Protein 2EW1 (pdb70)

Secondary structure (DSSP, 8-state):
--SEEEEEEEEESTTSSHHHHHHHHHHSSPPTTPPPP-SEEEEEEEEEETTEEEEEEEEEE--SGGGHHHHGGGSTT-SEEEEEEETT-HHHHHTHHHHHHHHHHHS-TT-EEEEEEE-GGGGGG-SS-HHHHHHHHHHHT--EEE--TTT-TTHHHHHHHHHHHHHHHH-

Radius of gyration: 14.96 Å; Cα contacts (8 Å, |Δi|>4): 331; chains: 1; bounding box: 35×38×42 Å

Structure (mmCIF, N/CA/C/O backbone):
data_2EW1
#
_entry.id   2EW1
#
_cell.length_a   43.002
_cell.length_b   57.955
_cell.length_c   82.921
_cell.angle_alpha   90.00
_cell.angle_beta   90.00
_cell.angle_gamma   90.00
#
_symmetry.space_group_name_H-M   'P 21 21 21'
#
loop_
_entity.id
_entity.type
_entity.pdbx_description
1 polymer 'Ras-related protein Rab-30'
2 non-polymer 'MAGNESIUM ION'
3 non-polymer 'PHOSPHOAMINOPHOSPHONIC ACID-GUANYLATE ESTER'
4 water water
#
loop_
_atom_site.group_PDB
_atom_site.id
_atom_site.type_symbol
_atom_site.label_atom_id
_atom_site.label_alt_id
_atom_site.label_comp_id
_atom_site.label_asym_id
_atom_site.label_entity_id
_atom_site.label_seq_id
_atom_site.pdbx_PDB_ins_code
_atom_site.Cartn_x
_atom_site.Cartn_y
_atom_site.Cartn_z
_atom_site.occupancy
_atom_site.B_iso_or_equiv
_atom_site.auth_seq_id
_atom_site.auth_comp_id
_atom_site.auth_asym_id
_atom_site.auth_atom_id
_atom_site.pdbx_PDB_model_num
ATOM 1 N N . ASP A 1 22 ? -15.537 -21.519 22.240 1.00 41.03 4 ASP A N 1
ATOM 2 C CA . ASP A 1 22 ? -16.637 -20.588 21.860 1.00 39.90 4 ASP A CA 1
ATOM 3 C C . ASP A 1 22 ? -16.137 -19.161 22.119 1.00 39.04 4 ASP A C 1
ATOM 4 O O . ASP A 1 22 ? -15.223 -18.916 22.924 1.00 40.86 4 ASP A O 1
ATOM 9 N N . TYR A 1 23 ? -16.750 -18.228 21.407 1.00 36.73 5 TYR A N 1
ATOM 10 C CA . TYR A 1 23 ? -16.484 -16.815 21.485 1.00 33.56 5 TYR A CA 1
ATOM 11 C C . TYR A 1 23 ? -17.691 -16.249 22.181 1.00 31.56 5 TYR A C 1
ATOM 12 O O . TYR A 1 23 ? -18.664 -16.972 22.355 1.00 31.19 5 TYR A O 1
ATOM 21 N N . ASP A 1 24 ? -17.604 -14.979 22.575 1.00 29.84 6 ASP A N 1
ATOM 22 C CA . ASP A 1 24 ? -18.694 -14.174 23.142 1.00 28.65 6 ASP A CA 1
ATOM 23 C C . ASP A 1 24 ? -19.419 -13.440 22.025 1.00 28.04 6 ASP A C 1
ATOM 24 O O . ASP A 1 24 ? -20.611 -13.199 22.144 1.00 26.65 6 ASP A O 1
ATOM 29 N N . PHE A 1 25 ? -18.717 -13.159 20.918 1.00 27.69 7 PHE A N 1
ATOM 30 C CA . PHE A 1 25 ? -19.268 -12.371 19.799 1.00 27.24 7 PHE A CA 1
ATOM 31 C C . PHE A 1 25 ? -18.759 -12.903 18.472 1.00 27.27 7 PHE A C 1
ATOM 32 O O . PHE A 1 25 ? -17.650 -13.407 18.428 1.00 28.44 7 PHE A O 1
ATOM 40 N N . LEU A 1 26 ? -19.561 -12.778 17.406 1.00 27.30 8 LEU A N 1
ATOM 41 C CA . LEU A 1 26 ? -19.154 -13.104 16.041 1.00 27.83 8 LEU A CA 1
ATOM 42 C C . LEU A 1 26 ? -19.615 -11.926 15.207 1.00 28.36 8 LEU A C 1
ATOM 43 O O . LEU A 1 26 ? -20.777 -11.489 15.318 1.00 29.35 8 LEU A O 1
ATOM 48 N N . PHE A 1 27 ? -18.687 -11.324 14.465 1.00 27.01 9 PHE A N 1
ATOM 49 C CA . PHE A 1 27 ? -19.033 -10.260 13.526 1.00 25.58 9 PHE A CA 1
ATOM 50 C C . PHE A 1 27 ? -18.481 -10.543 12.148 1.00 24.01 9 PHE A C 1
ATOM 51 O O . PHE A 1 27 ? -17.469 -11.195 11.975 1.00 23.04 9 PHE A O 1
ATOM 59 N N . LYS A 1 28 ? -19.171 -9.982 11.181 1.00 24.55 10 LYS A N 1
ATOM 60 C CA . LYS A 1 28 ? -18.931 -10.165 9.753 1.00 23.88 10 LYS A CA 1
ATOM 61 C C . LYS A 1 28 ? -18.509 -8.798 9.230 1.00 23.81 10 LYS A C 1
ATOM 62 O O . LYS A 1 28 ? -19.262 -7.800 9.323 1.00 21.75 10 LYS A O 1
ATOM 68 N N . ILE A 1 29 ? -17.231 -8.757 8.802 1.00 23.03 11 ILE A N 1
ATOM 69 C CA . ILE A 1 29 ? -16.612 -7.525 8.308 1.00 21.77 11 ILE A CA 1
ATOM 70 C C . ILE A 1 29 ? -16.320 -7.732 6.805 1.00 19.89 11 ILE A C 1
ATOM 71 O O . ILE A 1 29 ? -15.932 -8.814 6.412 1.00 19.15 11 ILE A O 1
ATOM 76 N N . VAL A 1 30 ? -16.620 -6.750 5.974 1.00 19.53 12 VAL A N 1
ATOM 77 C CA . VAL A 1 30 ? -16.353 -6.866 4.514 1.00 17.34 12 VAL A CA 1
ATOM 78 C C . VAL A 1 30 ? -15.527 -5.620 4.077 1.00 17.69 12 VAL A C 1
ATOM 79 O O . VAL A 1 30 ? -15.968 -4.504 4.262 1.00 17.59 12 VAL A O 1
ATOM 83 N N . LEU A 1 31 ? -14.347 -5.841 3.488 1.00 15.78 13 LEU A N 1
ATOM 84 C CA . LEU A 1 31 ? -13.487 -4.785 2.984 1.00 15.48 13 LEU A CA 1
ATOM 85 C C . LEU A 1 31 ? -13.868 -4.509 1.536 1.00 14.85 13 LEU A C 1
ATOM 86 O O . LEU A 1 31 ? -13.984 -5.467 0.749 1.00 14.35 13 LEU A O 1
ATOM 91 N N . ILE A 1 32 ? -14.022 -3.225 1.195 1.00 13.85 14 ILE A N 1
ATOM 92 C CA . ILE A 1 32 ? -14.415 -2.819 -0.180 1.00 17.10 14 ILE A CA 1
ATOM 93 C C . ILE A 1 32 ? -13.671 -1.536 -0.474 1.00 15.75 14 ILE A C 1
ATOM 94 O O . ILE A 1 32 ? -13.199 -0.921 0.429 1.00 14.15 14 ILE A O 1
ATOM 99 N N . GLY A 1 33 ? -13.645 -1.138 -1.744 1.00 16.18 15 GLY A N 1
ATOM 100 C CA . GLY A 1 33 ? -12.807 -0.042 -2.208 1.00 17.71 15 GLY A CA 1
ATOM 101 C C . GLY A 1 33 ? -12.250 -0.421 -3.582 1.00 17.69 15 GLY A C 1
ATOM 102 O O . GLY A 1 33 ? -12.302 -1.588 -3.946 1.00 19.05 15 GLY A O 1
ATOM 103 N N . ASN A 1 34 ? -11.653 0.548 -4.280 1.00 17.55 16 ASN A N 1
ATOM 104 C CA . ASN A 1 34 ? -11.104 0.347 -5.628 1.00 16.78 16 ASN A CA 1
ATOM 105 C C . ASN A 1 34 ? -10.048 -0.718 -5.684 1.00 16.22 16 ASN A C 1
ATOM 106 O O . ASN A 1 34 ? -9.386 -0.945 -4.697 1.00 14.73 16 ASN A O 1
ATOM 111 N N . ALA A 1 35 ? -9.840 -1.280 -6.861 1.00 15.00 17 ALA A N 1
ATOM 112 C CA . ALA A 1 35 ? -8.769 -2.222 -7.113 1.00 17.25 17 ALA A CA 1
ATOM 113 C C . ALA A 1 35 ? -7.444 -1.540 -6.784 1.00 18.15 17 ALA A C 1
ATOM 114 O O . ALA A 1 35 ? -7.271 -0.362 -7.080 1.00 18.84 17 ALA A O 1
ATOM 116 N N . GLY A 1 36 ? -6.509 -2.268 -6.175 1.00 19.02 18 GLY A N 1
ATOM 117 C CA . GLY A 1 36 ? -5.141 -1.772 -5.938 1.00 17.48 18 GLY A CA 1
ATOM 118 C C . GLY A 1 36 ? -4.936 -0.950 -4.685 1.00 16.51 18 GLY A C 1
ATOM 119 O O . GLY A 1 36 ? -3.842 -0.466 -4.444 1.00 17.08 18 GLY A O 1
ATOM 120 N N . VAL A 1 37 ? -5.967 -0.748 -3.874 1.00 18.12 19 VAL A N 1
ATOM 121 C CA . VAL A 1 37 ? -5.829 0.140 -2.713 1.00 16.77 19 VAL A CA 1
ATOM 122 C C . VAL A 1 37 ? -5.159 -0.474 -1.508 1.00 16.45 19 VAL A C 1
ATOM 123 O O . VAL A 1 37 ? -4.788 0.254 -0.589 1.00 16.84 19 VAL A O 1
ATOM 127 N N . GLY A 1 38 ? -5.023 -1.806 -1.539 1.00 15.28 20 GLY A N 1
ATOM 128 C CA . GLY A 1 38 ? -4.423 -2.642 -0.475 1.00 13.39 20 GLY A CA 1
ATOM 129 C C . GLY A 1 38 ? -5.343 -3.334 0.507 1.00 15.28 20 GLY A C 1
ATOM 130 O O . GLY A 1 38 ? -4.925 -3.607 1.609 1.00 14.35 20 GLY A O 1
ATOM 131 N N . LYS A 1 39 ? -6.613 -3.565 0.139 1.00 15.68 21 LYS A N 1
ATOM 132 C CA . LYS A 1 39 ? -7.544 -4.323 0.958 1.00 15.54 21 LYS A CA 1
ATOM 133 C C . LYS A 1 39 ? -7.032 -5.708 1.371 1.00 15.27 21 LYS A C 1
ATOM 134 O O . LYS A 1 39 ? -7.077 -6.091 2.578 1.00 12.22 21 LYS A O 1
ATOM 140 N N . THR A 1 40 ? -6.534 -6.461 0.398 1.00 14.38 22 THR A N 1
ATOM 141 C CA . THR A 1 40 ? -5.890 -7.776 0.671 1.00 16.12 22 THR A CA 1
ATOM 142 C C . THR A 1 40 ? -4.680 -7.742 1.602 1.00 17.27 22 THR A C 1
ATOM 143 O O . THR A 1 40 ? -4.631 -8.497 2.631 1.00 18.72 22 THR A O 1
ATOM 147 N N . CYS A 1 41 ? -3.710 -6.873 1.297 1.00 15.95 23 CYS A N 1
ATOM 148 C CA . CYS A 1 41 ? -2.532 -6.766 2.180 1.00 17.03 23 CYS A CA 1
ATOM 149 C C . CYS A 1 41 ? -2.936 -6.376 3.593 1.00 16.86 23 CYS A C 1
ATOM 150 O O . CYS A 1 41 ? -2.385 -6.904 4.542 1.00 19.01 23 CYS A O 1
ATOM 153 N N . LEU A 1 42 ? -3.940 -5.530 3.731 1.00 15.96 24 LEU A N 1
ATOM 154 C CA . LEU A 1 42 ? -4.514 -5.165 5.057 1.00 16.79 24 LEU A CA 1
ATOM 155 C C . LEU A 1 42 ? -5.123 -6.307 5.845 1.00 15.81 24 LEU A C 1
ATOM 156 O O . LEU A 1 42 ? -4.797 -6.465 7.039 1.00 17.01 24 LEU A O 1
ATOM 161 N N . VAL A 1 43 ? -6.038 -7.057 5.221 1.00 17.04 25 VAL A N 1
ATOM 162 C CA . VAL A 1 43 ? -6.666 -8.243 5.835 1.00 18.66 25 VAL A CA 1
ATOM 163 C C . VAL A 1 43 ? -5.631 -9.275 6.215 1.00 19.67 25 VAL A C 1
ATOM 164 O O . VAL A 1 43 ? -5.603 -9.765 7.369 1.00 19.28 25 VAL A O 1
ATOM 168 N N . ARG A 1 44 ? -4.764 -9.584 5.253 1.00 18.12 26 ARG A N 1
ATOM 169 C CA . ARG A 1 44 ? -3.706 -10.575 5.445 1.00 20.20 26 ARG A CA 1
ATOM 170 C C . ARG A 1 44 ? -2.693 -10.160 6.489 1.00 19.22 26 ARG A C 1
ATOM 171 O O . ARG A 1 44 ? -2.267 -10.996 7.266 1.00 19.84 26 ARG A O 1
ATOM 179 N N . ARG A 1 45 ? -2.232 -8.908 6.472 1.00 20.99 27 ARG A N 1
ATOM 180 C CA . ARG A 1 45 ? -1.360 -8.437 7.568 1.00 20.56 27 ARG A CA 1
ATOM 181 C C . ARG A 1 45 ? -2.004 -8.580 8.960 1.00 20.24 27 ARG A C 1
ATOM 182 O O . ARG A 1 45 ? -1.310 -8.932 9.918 1.00 19.66 27 ARG A O 1
ATOM 190 N N . PHE A 1 46 ? -3.310 -8.314 9.086 1.00 19.32 28 PHE A N 1
ATOM 191 C CA . PHE A 1 46 ? -4.032 -8.460 10.397 1.00 21.48 28 PHE A CA 1
ATOM 192 C C . PHE A 1 46 ? -4.123 -9.974 10.766 1.00 23.31 28 PHE A C 1
ATOM 193 O O . PHE A 1 46 ? -3.733 -10.423 11.862 1.00 23.36 28 PHE A O 1
ATOM 201 N N . THR A 1 47 ? -4.607 -10.744 9.802 1.00 23.38 29 THR A N 1
ATOM 202 C CA . THR A 1 47 ? -5.117 -12.081 10.021 1.00 25.42 29 THR A CA 1
ATOM 203 C C . THR A 1 47 ? -3.931 -13.089 10.070 1.00 26.48 29 THR A C 1
ATOM 204 O O . THR A 1 47 ? -4.007 -14.116 10.755 1.00 27.30 29 THR A O 1
ATOM 208 N N . GLN A 1 48 ? -2.829 -12.760 9.382 1.00 26.26 30 GLN A N 1
ATOM 209 C CA . GLN A 1 48 ? -1.678 -13.642 9.257 1.00 27.55 30 GLN A CA 1
ATOM 210 C C . GLN A 1 48 ? -0.426 -13.081 9.899 1.00 28.39 30 GLN A C 1
ATOM 211 O O . GLN A 1 48 ? 0.524 -13.799 10.137 1.00 29.49 30 GLN A O 1
ATOM 217 N N . GLY A 1 49 ? -0.426 -11.789 10.144 1.00 27.95 31 GLY A N 1
ATOM 218 C CA . GLY A 1 49 ? 0.669 -11.116 10.808 1.00 28.85 31 GLY A CA 1
ATOM 219 C C . GLY A 1 49 ? 1.816 -10.695 9.923 1.00 28.31 31 GLY A C 1
ATOM 220 O O . GLY A 1 49 ? 2.821 -10.214 10.430 1.00 28.00 31 GLY A O 1
ATOM 221 N N . LEU A 1 50 ? 1.684 -10.909 8.617 1.00 27.30 32 LEU A N 1
ATOM 222 C CA . LEU A 1 50 ? 2.729 -10.552 7.658 1.00 27.05 32 LEU A CA 1
ATOM 223 C C . LEU A 1 50 ? 2.105 -9.900 6.465 1.00 25.74 32 LEU A C 1
ATOM 224 O O . LEU A 1 50 ? 1.052 -10.358 5.987 1.00 26.49 32 LEU A O 1
ATOM 229 N N . PHE A 1 51 ? 2.762 -8.858 5.975 1.00 23.41 33 PHE A N 1
ATOM 230 C CA . PHE A 1 51 ? 2.453 -8.268 4.701 1.00 22.35 33 PHE A CA 1
ATOM 231 C C . P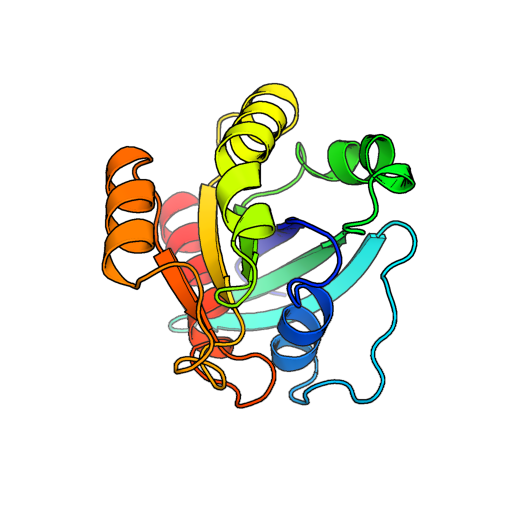HE A 1 51 ? 2.738 -9.262 3.564 1.00 23.29 33 PHE A C 1
ATOM 232 O O . PHE A 1 51 ? 3.881 -9.751 3.436 1.00 22.47 33 PHE A O 1
ATOM 240 N N . PRO A 1 52 ? 1.707 -9.565 2.724 1.00 23.18 34 PRO A N 1
ATOM 241 C CA . PRO A 1 52 ? 1.962 -10.619 1.735 1.00 23.71 34 PRO A CA 1
ATOM 242 C C . PRO A 1 52 ? 2.785 -10.048 0.572 1.00 25.20 34 PRO A C 1
ATOM 243 O O . PRO A 1 52 ? 2.377 -9.047 -0.017 1.00 26.27 34 PRO A O 1
ATOM 247 N N . PRO A 1 53 ? 3.935 -10.677 0.243 1.00 23.94 35 PRO A N 1
ATOM 248 C CA . PRO A 1 53 ? 4.794 -10.249 -0.838 1.00 23.71 35 PRO A CA 1
ATOM 249 C C . PRO A 1 53 ? 4.172 -10.723 -2.181 1.00 22.89 35 PRO A C 1
ATOM 250 O O . PRO A 1 53 ? 3.491 -11.766 -2.221 1.00 23.52 35 PRO A O 1
ATOM 254 N N . GLY A 1 54 ? 4.368 -9.933 -3.225 1.00 22.25 36 GLY A N 1
ATOM 255 C CA . GLY A 1 54 ?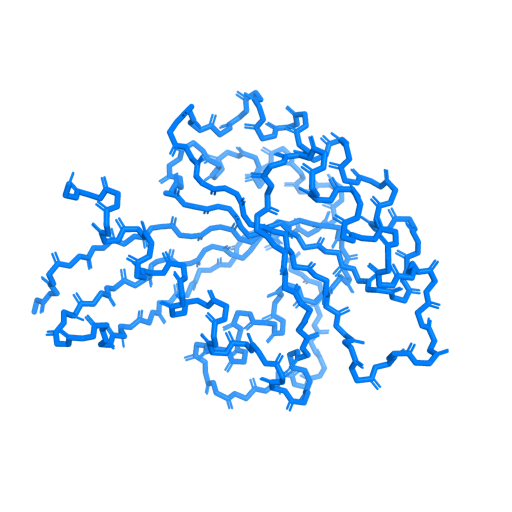 3.842 -10.194 -4.575 1.00 22.90 36 GLY A CA 1
ATOM 256 C C . GLY A 1 54 ? 2.332 -10.388 -4.699 1.00 23.09 36 GLY A C 1
ATOM 257 O O . GLY A 1 54 ? 1.827 -11.142 -5.549 1.00 23.92 36 GLY A O 1
ATOM 258 N N . GLN A 1 55 ? 1.593 -9.722 -3.833 1.00 23.30 37 GLN A N 1
ATOM 259 C CA . GLN A 1 55 ? 0.150 -9.834 -3.813 1.00 22.52 37 GLN A CA 1
ATOM 260 C C . GLN A 1 55 ? -0.415 -9.464 -5.187 1.00 23.18 37 GLN A C 1
ATOM 261 O O . GLN A 1 55 ? -0.044 -8.434 -5.754 1.00 26.98 37 GLN A O 1
ATOM 267 N N . GLY A 1 56 ? -1.257 -10.327 -5.735 1.00 24.10 38 GLY A N 1
ATOM 268 C CA . GLY A 1 56 ? -2.015 -10.054 -6.969 1.00 25.20 38 GLY A CA 1
ATOM 269 C C . GLY A 1 56 ? -3.476 -9.698 -6.693 1.00 25.70 38 GLY A C 1
ATOM 270 O O . GLY A 1 56 ? -3.991 -9.927 -5.561 1.00 24.41 38 GLY A O 1
ATOM 271 N N . ALA A 1 57 ? -4.136 -9.154 -7.726 1.00 25.09 39 ALA A N 1
ATOM 272 C CA . ALA A 1 57 ? -5.551 -8.744 -7.659 1.00 26.66 39 ALA A CA 1
ATOM 273 C C . ALA A 1 57 ? -6.458 -9.860 -7.169 1.00 26.62 39 ALA A C 1
ATOM 274 O O . ALA A 1 57 ? -6.270 -11.009 -7.57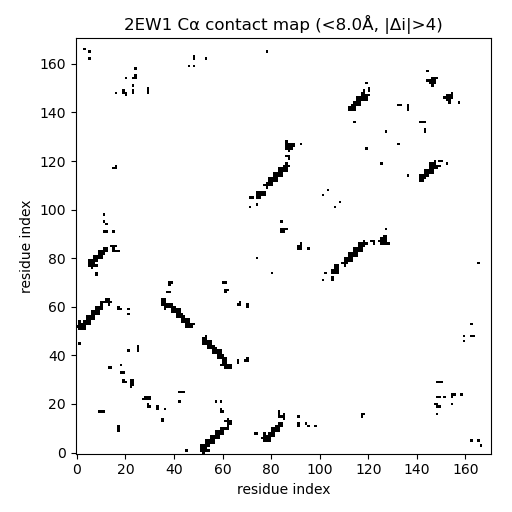2 1.00 26.16 39 ALA A O 1
ATOM 276 N N . THR A 1 58 ? -7.425 -9.527 -6.308 1.00 26.50 40 THR A N 1
ATOM 277 C CA . THR A 1 58 ? -8.426 -10.489 -5.834 1.00 27.10 40 THR A CA 1
ATOM 278 C C . THR A 1 58 ? -9.406 -10.867 -6.953 1.00 28.43 40 THR A C 1
ATOM 279 O O . THR A 1 58 ? -9.867 -10.031 -7.703 1.00 28.69 40 THR A O 1
ATOM 283 N N . ILE A 1 59 ? -9.638 -12.163 -7.094 1.00 29.86 41 ILE A N 1
ATOM 284 C CA . ILE A 1 59 ? -10.632 -12.687 -8.037 1.00 31.11 41 ILE A CA 1
ATOM 285 C C . ILE A 1 59 ? -11.876 -13.089 -7.263 1.00 30.65 41 ILE A C 1
ATOM 286 O O . ILE A 1 59 ? -11.814 -13.980 -6.438 1.00 31.46 41 ILE A O 1
ATOM 291 N N . GLY A 1 60 ? -12.992 -12.390 -7.472 1.00 30.81 42 GLY A N 1
ATOM 292 C CA . GLY A 1 60 ? -14.197 -12.621 -6.669 1.00 30.45 42 GLY A CA 1
ATOM 293 C C . GLY A 1 60 ? -14.125 -12.135 -5.222 1.00 29.95 42 GLY A C 1
ATOM 294 O O . GLY A 1 60 ? -14.019 -10.944 -4.943 1.00 32.20 42 GLY A O 1
ATOM 295 N N . VAL A 1 61 ? -14.242 -13.043 -4.278 1.00 29.37 43 VAL A N 1
ATOM 296 C CA . VAL A 1 61 ? -14.139 -12.682 -2.863 1.00 27.89 43 VAL A CA 1
ATOM 297 C C . VAL A 1 61 ? -13.361 -13.738 -2.110 1.00 28.41 43 VAL A C 1
ATOM 298 O O . VAL A 1 61 ? -13.497 -14.951 -2.365 1.00 29.64 43 VAL A O 1
ATOM 302 N N . ASP A 1 62 ? -12.516 -13.267 -1.210 1.00 26.30 44 ASP A N 1
ATOM 303 C CA . ASP A 1 62 ? -11.758 -14.123 -0.383 1.00 26.07 44 ASP A CA 1
ATOM 304 C C . ASP A 1 62 ? -12.288 -14.033 1.093 1.00 22.45 44 ASP A C 1
ATOM 305 O O . ASP A 1 62 ? -12.970 -13.088 1.479 1.00 19.91 44 ASP A O 1
ATOM 310 N N . PHE A 1 63 ? -12.080 -15.086 1.852 1.00 20.73 45 PHE A N 1
ATOM 311 C CA . PHE A 1 63 ? -12.588 -15.137 3.231 1.00 20.36 45 PHE A CA 1
ATOM 312 C C . PHE A 1 63 ? -11.499 -15.566 4.204 1.00 21.91 45 PHE A C 1
ATOM 313 O O . PHE A 1 63 ? -10.799 -16.539 3.971 1.00 19.23 45 PHE A O 1
ATOM 321 N N . MET A 1 64 ? -11.449 -14.866 5.326 1.00 23.11 46 MET A N 1
ATOM 322 C CA . MET A 1 64 ? -10.481 -15.066 6.377 1.00 25.58 46 MET A CA 1
ATOM 323 C C . MET A 1 64 ? -11.160 -14.929 7.751 1.00 26.15 46 MET A C 1
ATOM 324 O O . MET A 1 64 ? -12.203 -14.280 7.905 1.00 25.99 46 MET A O 1
ATOM 329 N N . ILE A 1 65 ? -10.512 -15.513 8.745 1.00 28.01 47 ILE A N 1
ATOM 330 C CA . ILE A 1 65 ? -11.003 -15.553 10.098 1.00 29.64 47 ILE A CA 1
ATOM 331 C C . ILE A 1 65 ? -9.929 -15.108 11.063 1.00 29.71 47 ILE A C 1
ATOM 332 O O . ILE A 1 65 ? -8.729 -15.166 10.761 1.00 29.80 47 ILE A O 1
ATOM 337 N N . LYS A 1 66 ? -10.359 -14.560 12.186 1.00 29.79 48 LYS A N 1
ATOM 338 C CA . LYS A 1 66 ? -9.448 -14.383 13.298 1.00 29.63 48 LYS A CA 1
ATOM 339 C C . LYS A 1 66 ? -10.229 -14.058 14.564 1.00 29.62 48 LYS A C 1
ATOM 340 O O . LYS A 1 66 ? -11.103 -13.240 14.545 1.00 29.75 48 LYS A O 1
ATOM 346 N N . THR A 1 67 ? -9.839 -14.674 15.664 1.00 32.12 49 THR A N 1
ATOM 347 C CA . THR A 1 67 ? -10.405 -14.420 16.997 1.00 33.31 49 THR A CA 1
ATOM 348 C C . THR A 1 67 ? -9.462 -13.584 17.864 1.00 34.98 49 THR A C 1
ATOM 349 O O . THR A 1 67 ? -8.282 -13.860 18.029 1.00 35.62 49 THR A O 1
ATOM 353 N N . VAL A 1 68 ? -10.053 -12.561 18.424 1.00 36.87 50 VAL A N 1
ATOM 354 C CA . VAL A 1 68 ? -9.391 -11.455 19.034 1.00 38.20 50 VAL A CA 1
ATOM 355 C C . VAL A 1 68 ? -10.017 -11.291 20.460 1.00 38.96 50 VAL A C 1
ATOM 356 O O . VAL A 1 68 ? -11.235 -11.497 20.626 1.00 38.04 50 VAL A O 1
ATOM 360 N N . GLU A 1 69 ? -9.193 -10.964 21.475 1.00 39.53 51 GLU A N 1
ATOM 361 C CA . GLU A 1 69 ? -9.684 -10.529 22.824 1.00 40.12 51 GLU A CA 1
ATOM 362 C C . GLU A 1 69 ? -9.927 -9.001 23.011 1.00 40.31 51 GLU A C 1
ATOM 363 O O . GLU A 1 69 ? -8.986 -8.218 22.988 1.00 41.04 51 GLU A O 1
ATOM 369 N N . ILE A 1 70 ? -11.169 -8.561 23.210 1.00 38.98 52 ILE A N 1
ATOM 370 C CA . ILE A 1 70 ? -11.443 -7.152 23.426 1.00 38.99 52 ILE A CA 1
ATOM 371 C C . ILE A 1 70 ? -11.914 -7.035 24.885 1.00 39.54 52 ILE A C 1
ATOM 372 O O . ILE A 1 70 ? -13.093 -7.253 25.199 1.00 38.89 52 ILE A O 1
ATOM 377 N N . ASN A 1 71 ? -10.965 -6.705 25.763 1.00 39.68 53 ASN A N 1
ATOM 378 C CA . ASN A 1 71 ? -11.235 -6.486 27.186 1.00 39.51 53 ASN A CA 1
ATOM 379 C C . ASN A 1 71 ? -11.832 -7.722 27.825 1.00 38.23 53 ASN A C 1
ATOM 380 O O . ASN A 1 71 ? -12.847 -7.678 28.520 1.00 36.96 53 ASN A O 1
ATOM 385 N N . GLY A 1 72 ? -11.190 -8.836 27.529 1.00 37.53 54 GLY A N 1
ATOM 386 C CA . GLY A 1 72 ? -11.651 -10.122 28.001 1.00 38.89 54 GLY A CA 1
ATOM 387 C C . GLY A 1 72 ? -12.736 -10.812 27.212 1.00 39.10 54 GLY A C 1
ATOM 388 O O . GLY A 1 72 ? -13.010 -11.974 27.478 1.00 40.35 54 GLY A O 1
ATOM 389 N N . GLU A 1 73 ? -13.377 -10.116 26.271 1.00 39.92 55 GLU A N 1
ATOM 390 C CA . GLU A 1 73 ? -14.383 -10.747 25.379 1.00 40.15 55 GLU A CA 1
ATOM 391 C C . GLU A 1 73 ? -13.691 -11.377 24.192 1.00 39.87 55 GLU A C 1
ATOM 392 O O . GLU A 1 73 ? -12.854 -10.740 23.573 1.00 38.86 55 GLU A O 1
ATOM 398 N N . LYS A 1 74 ? -14.035 -12.630 23.893 1.00 39.80 56 LYS A N 1
ATOM 399 C CA . LYS A 1 74 ? -13.535 -13.338 22.698 1.00 39.69 56 LYS A CA 1
ATOM 400 C C . LYS A 1 74 ? -14.461 -13.041 21.509 1.00 39.00 56 LYS A C 1
ATOM 401 O O . LYS A 1 74 ? -15.643 -13.415 21.512 1.00 38.66 56 LYS A O 1
ATOM 407 N N . VAL A 1 75 ? -13.925 -12.320 20.526 1.00 36.23 57 VAL A N 1
ATOM 408 C CA . VAL A 1 75 ? -14.681 -11.877 19.360 1.00 34.44 57 VAL A CA 1
ATOM 409 C C . VAL A 1 75 ? -14.095 -12.617 18.147 1.00 32.71 57 VAL A C 1
ATOM 410 O O . VAL A 1 75 ? -12.902 -12.607 17.924 1.00 32.30 57 VAL A O 1
ATOM 414 N N . LYS A 1 76 ? -14.936 -13.343 17.442 1.00 30.38 58 LYS A N 1
ATOM 415 C CA . LYS A 1 76 ? -14.540 -13.972 16.230 1.00 28.68 58 LYS A CA 1
ATOM 416 C C . LYS A 1 76 ? -14.948 -13.038 15.131 1.00 27.73 58 LYS A C 1
ATOM 417 O O . LYS A 1 76 ? -16.120 -12.662 15.032 1.00 25.57 58 LYS A O 1
ATOM 423 N N . LEU A 1 77 ? -13.959 -12.682 14.303 1.00 26.75 59 LEU A N 1
ATOM 424 C CA . LEU A 1 77 ? -14.200 -11.975 13.059 1.00 24.61 59 LEU A CA 1
ATOM 425 C C . LEU A 1 77 ? -14.218 -12.897 11.846 1.00 23.80 59 LEU A C 1
ATOM 426 O O . LEU A 1 77 ? -13.247 -13.663 11.566 1.00 21.89 59 LEU A O 1
ATOM 431 N N . GLN A 1 78 ? -15.326 -12.776 11.118 1.00 22.26 60 GLN A N 1
ATOM 432 C CA . GLN A 1 78 ? -15.470 -13.345 9.788 1.00 22.97 60 GLN A CA 1
ATOM 433 C C . GLN A 1 78 ? -15.260 -12.249 8.738 1.00 21.94 60 GLN A C 1
ATOM 434 O O . GLN A 1 78 ? -16.044 -11.329 8.698 1.00 22.37 60 GLN A O 1
ATOM 440 N N . ILE A 1 79 ? -14.188 -12.319 7.935 1.00 20.67 61 ILE A N 1
ATOM 441 C CA . ILE A 1 79 ? -13.816 -11.191 7.074 1.00 18.50 61 ILE A CA 1
ATOM 442 C C . ILE A 1 79 ? -13.846 -11.554 5.606 1.00 19.36 61 ILE A C 1
ATOM 443 O O . ILE A 1 79 ? -13.217 -12.518 5.166 1.00 18.89 61 ILE A O 1
ATOM 448 N N . TRP A 1 80 ? -14.585 -10.758 4.839 1.00 19.58 62 TRP A N 1
ATOM 449 C CA . TRP A 1 80 ? -14.642 -10.970 3.414 1.00 19.83 62 TRP A CA 1
ATOM 450 C C . TRP A 1 80 ? -13.808 -9.901 2.738 1.00 20.86 62 TRP A C 1
ATOM 451 O O . TRP A 1 80 ? -13.908 -8.697 3.045 1.00 19.73 62 TRP A O 1
ATOM 462 N N . ASP A 1 81 ? -12.955 -10.364 1.824 1.00 20.50 63 ASP A N 1
ATOM 463 C CA . ASP A 1 81 ? -12.040 -9.479 1.152 1.00 20.59 63 ASP A CA 1
ATOM 464 C C . ASP A 1 81 ? -12.445 -9.499 -0.297 1.00 20.04 63 ASP A C 1
ATOM 465 O O . ASP A 1 81 ? -12.243 -10.501 -0.989 1.00 18.50 63 ASP A O 1
ATOM 470 N N . THR A 1 82 ? -13.093 -8.421 -0.729 1.00 21.80 64 THR A N 1
ATOM 471 C CA . THR A 1 82 ? -13.677 -8.351 -2.076 1.00 23.05 64 THR A CA 1
ATOM 472 C C . THR A 1 82 ? -12.773 -7.839 -3.182 1.00 24.21 64 THR A C 1
ATOM 473 O O . THR A 1 82 ? -11.919 -7.018 -2.938 1.00 25.39 64 THR A O 1
ATOM 477 N N . ALA A 1 83 ? -13.010 -8.290 -4.407 1.00 26.46 65 ALA A N 1
ATOM 478 C CA . ALA A 1 83 ? -12.318 -7.759 -5.579 1.00 29.00 65 ALA A CA 1
ATOM 479 C C . ALA A 1 83 ? -12.650 -6.279 -5.750 1.00 30.09 65 ALA A C 1
ATOM 480 O O . ALA A 1 83 ? -13.833 -5.885 -5.611 1.00 32.08 65 ALA A O 1
ATOM 482 N N . GLY A 1 84 ? -11.609 -5.472 -5.989 1.00 32.17 66 GLY A N 1
ATOM 483 C CA . GLY A 1 84 ? -11.775 -4.139 -6.545 1.00 34.74 66 GLY A CA 1
ATOM 484 C C . GLY A 1 84 ? -12.236 -4.097 -8.014 1.00 37.24 66 GLY A C 1
ATOM 485 O O . GLY A 1 84 ? -13.115 -3.281 -8.382 1.00 37.37 66 GLY A O 1
ATOM 486 N N . GLN A 1 85 ? -11.665 -4.956 -8.861 1.00 38.52 67 GLN A N 1
ATOM 487 C CA . GLN A 1 85 ? -11.913 -4.860 -10.311 1.00 41.19 67 GLN A CA 1
ATOM 488 C C . GLN A 1 85 ? -13.422 -4.718 -10.660 1.00 41.18 67 GLN A C 1
ATOM 489 O O . GLN A 1 85 ? -14.227 -5.548 -10.235 1.00 40.74 67 GLN A O 1
ATOM 495 N N . GLU A 1 86 ? -13.788 -3.668 -11.417 1.00 42.25 68 GLU A N 1
ATOM 496 C CA . GLU A 1 86 ? -15.194 -3.371 -11.812 1.00 42.65 68 GLU A CA 1
ATOM 497 C C . GLU A 1 86 ? -15.966 -4.609 -12.242 1.00 43.03 68 GLU A C 1
ATOM 498 O O . GLU A 1 86 ? -17.154 -4.725 -11.944 1.00 42.67 68 GLU A O 1
ATOM 504 N N . ARG A 1 87 ? -15.288 -5.528 -12.932 1.00 43.37 69 ARG A N 1
ATOM 505 C CA . ARG A 1 87 ? -15.960 -6.710 -13.496 1.00 43.79 69 ARG A CA 1
ATOM 506 C C . ARG A 1 87 ? -16.504 -7.677 -12.443 1.00 42.81 69 ARG A C 1
ATOM 507 O O . ARG A 1 87 ? -17.377 -8.490 -12.762 1.00 42.28 69 ARG A O 1
ATOM 515 N N . PHE A 1 88 ? -16.013 -7.582 -11.200 1.00 41.34 70 PHE A N 1
ATOM 516 C CA . PHE A 1 88 ? -16.559 -8.422 -10.105 1.00 40.31 70 PHE A CA 1
ATOM 517 C C . PHE A 1 88 ? -17.592 -7.730 -9.251 1.00 39.95 70 PHE A C 1
ATOM 518 O O . PHE A 1 88 ? -18.062 -8.287 -8.218 1.00 39.16 70 PHE A O 1
ATOM 526 N N . ARG A 1 89 ? -17.958 -6.522 -9.684 1.00 39.16 71 ARG A N 1
ATOM 527 C CA . ARG A 1 89 ? -18.620 -5.598 -8.788 1.00 39.05 71 ARG A CA 1
ATOM 528 C C . ARG A 1 89 ? -20.004 -6.022 -8.394 1.00 38.30 71 ARG A C 1
ATOM 529 O O . ARG A 1 89 ? -20.384 -5.841 -7.255 1.00 38.36 71 ARG A O 1
ATOM 537 N N . SER A 1 90 ? -20.756 -6.579 -9.334 1.00 38.15 72 SER A N 1
ATOM 538 C CA . SER A 1 90 ? -22.089 -7.119 -9.031 1.00 38.17 72 SER A CA 1
ATOM 539 C C . SER A 1 90 ? -22.047 -8.263 -8.013 1.00 36.84 72 SER A C 1
ATOM 540 O O . SER A 1 90 ? -22.984 -8.447 -7.215 1.00 37.15 72 SER A O 1
ATOM 543 N N . ILE A 1 91 ? -20.956 -9.035 -8.043 1.00 35.37 73 ILE A N 1
ATOM 544 C CA . ILE A 1 91 ? -20.818 -10.158 -7.140 1.00 32.80 73 ILE A CA 1
ATOM 545 C C . ILE A 1 91 ? -20.357 -9.699 -5.769 1.00 31.69 73 ILE A C 1
ATOM 546 O O . ILE A 1 91 ? -20.797 -10.236 -4.771 1.00 31.53 73 ILE A O 1
ATOM 551 N N . THR A 1 92 ? -19.458 -8.712 -5.701 1.00 30.42 74 THR A N 1
ATOM 552 C CA . THR A 1 92 ? -18.987 -8.280 -4.377 1.00 29.24 74 THR A CA 1
ATOM 553 C C . THR A 1 92 ? -20.156 -7.636 -3.611 1.00 29.25 74 THR A C 1
ATOM 554 O O . THR A 1 92 ? -20.276 -7.770 -2.371 1.00 28.90 74 THR A O 1
ATOM 558 N N . GLN A 1 93 ? -21.058 -6.997 -4.352 1.00 28.47 75 GLN A N 1
ATOM 559 C CA . GLN A 1 93 ? -22.203 -6.304 -3.763 1.00 29.54 75 GLN A CA 1
ATOM 560 C C . GLN A 1 93 ? -23.207 -7.185 -3.051 1.00 28.66 75 GLN A C 1
ATOM 561 O O . GLN A 1 93 ? -24.001 -6.689 -2.241 1.00 30.06 75 GLN A O 1
ATOM 567 N N . SER A 1 94 ? -23.153 -8.477 -3.354 1.00 28.88 76 SER A N 1
ATOM 568 C CA . SER A 1 94 ? -24.101 -9.471 -2.858 1.00 28.57 76 SER A CA 1
ATOM 569 C C . SER A 1 94 ? -23.698 -9.879 -1.454 1.00 29.03 76 SER A C 1
ATOM 570 O O . SER A 1 94 ? -24.474 -10.534 -0.725 1.00 27.13 76 SER A O 1
ATOM 573 N N . TYR A 1 95 ? -22.477 -9.441 -1.081 1.00 28.72 77 TYR A N 1
ATOM 574 C CA . TYR A 1 95 ? -21.894 -9.711 0.247 1.00 28.67 77 TYR A CA 1
ATOM 575 C C . TYR A 1 95 ? -22.189 -8.635 1.287 1.00 29.46 77 TYR A C 1
ATOM 576 O O . TYR A 1 95 ? -21.952 -8.857 2.450 1.00 31.07 77 TYR A O 1
ATOM 585 N N . TYR A 1 96 ? -22.724 -7.484 0.875 1.00 29.98 78 TYR A N 1
ATOM 586 C CA . TYR A 1 96 ? -22.908 -6.323 1.744 1.00 30.33 78 TYR A CA 1
ATOM 587 C C . TYR A 1 96 ? -23.968 -6.454 2.799 1.00 31.69 78 TYR A C 1
ATOM 588 O O . TYR A 1 96 ? -23.821 -5.922 3.914 1.00 30.80 78 TYR A O 1
ATOM 597 N N . ARG A 1 97 ? -25.075 -7.120 2.421 1.00 33.30 79 ARG A N 1
ATOM 598 C CA . ARG A 1 97 ? -26.303 -7.157 3.242 1.00 34.91 79 ARG A CA 1
ATOM 599 C C . ARG A 1 97 ? -26.066 -7.908 4.539 1.00 34.79 79 ARG A C 1
ATOM 600 O O . ARG A 1 97 ? -26.573 -7.529 5.588 1.00 35.57 79 ARG A O 1
ATOM 608 N N . SER A 1 98 ? -25.266 -8.966 4.471 1.00 35.30 80 SER A N 1
ATOM 609 C CA . SER A 1 98 ? -24.974 -9.792 5.641 1.00 34.83 80 SER A CA 1
ATOM 610 C C . SER A 1 98 ? -23.831 -9.271 6.537 1.00 33.33 80 SER A C 1
ATOM 611 O O . SER A 1 98 ? -23.597 -9.812 7.641 1.00 34.87 80 SER A O 1
ATOM 614 N N . ALA A 1 99 ? -23.149 -8.201 6.125 1.00 30.77 81 ALA A N 1
ATOM 615 C CA . ALA A 1 99 ? -22.125 -7.578 6.978 1.00 28.15 81 ALA A CA 1
ATOM 616 C C . ALA A 1 99 ? -22.620 -6.759 8.178 1.00 26.20 81 ALA A C 1
ATOM 617 O O . ALA A 1 99 ? -23.611 -6.036 8.089 1.00 24.60 81 ALA A O 1
ATOM 619 N N . ASN A 1 100 ? -21.887 -6.870 9.296 1.00 24.58 82 ASN A N 1
ATOM 620 C CA . ASN A 1 100 ? -22.049 -5.999 10.462 1.00 22.95 82 ASN A CA 1
ATOM 621 C C . ASN A 1 100 ? -21.341 -4.665 10.276 1.00 23.46 82 ASN A C 1
ATOM 622 O O . ASN A 1 100 ? -21.892 -3.626 10.659 1.00 22.15 82 ASN A O 1
ATOM 627 N N . ALA A 1 101 ? -20.115 -4.712 9.708 1.00 21.09 83 ALA A N 1
ATOM 628 C CA . ALA A 1 101 ? -19.381 -3.517 9.305 1.00 19.98 83 ALA A CA 1
ATOM 629 C C . ALA A 1 101 ? -18.708 -3.602 7.912 1.00 18.83 83 ALA A C 1
ATOM 630 O O . ALA A 1 101 ? -18.378 -4.683 7.416 1.00 15.62 83 ALA A O 1
ATOM 632 N N . LEU A 1 102 ? -18.526 -2.435 7.307 1.00 1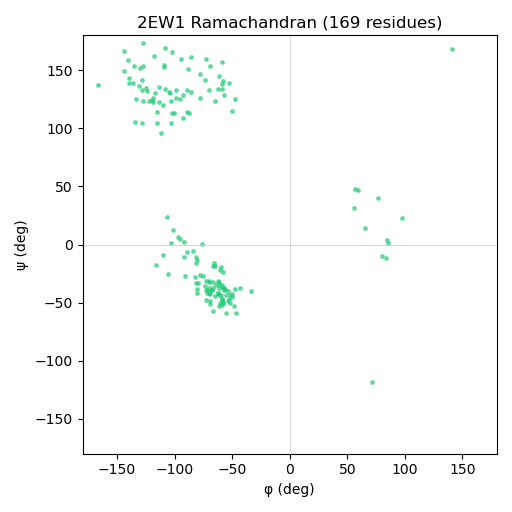9.06 84 LEU A N 1
ATOM 633 C CA . LEU A 1 102 ? -17.820 -2.319 6.040 1.00 18.77 84 LEU A CA 1
ATOM 634 C C . LEU A 1 102 ? -16.594 -1.474 6.276 1.00 17.20 84 LEU A C 1
ATOM 635 O O . LEU A 1 102 ? -16.656 -0.456 6.928 1.00 16.24 84 LEU A O 1
ATOM 640 N N . ILE A 1 103 ? -15.469 -1.969 5.816 1.00 17.34 85 ILE A N 1
ATOM 641 C CA . ILE A 1 103 ? -14.266 -1.195 5.891 1.00 16.07 85 ILE A CA 1
ATOM 642 C C . ILE A 1 103 ? -14.053 -0.672 4.477 1.00 15.11 85 ILE A C 1
ATOM 643 O O . ILE A 1 103 ? -13.638 -1.403 3.559 1.00 15.00 85 ILE A O 1
ATOM 648 N N . LEU A 1 104 ? -14.351 0.612 4.307 1.00 15.46 86 LEU A N 1
ATOM 649 C CA . LEU A 1 104 ? -14.261 1.222 2.970 1.00 15.53 86 LEU A CA 1
ATOM 650 C C . LEU A 1 104 ? -12.891 1.826 2.816 1.00 15.86 86 LEU A C 1
ATOM 651 O O . LEU A 1 104 ? -12.484 2.591 3.668 1.00 16.18 86 LEU A O 1
ATOM 656 N N . THR A 1 105 ? -12.191 1.494 1.713 1.00 16.35 87 THR A N 1
ATOM 657 C CA . THR A 1 105 ? -10.767 1.705 1.632 1.00 17.11 87 THR A CA 1
ATOM 658 C C . THR A 1 105 ? -10.388 2.542 0.399 1.00 16.91 87 THR A C 1
ATOM 659 O O . THR A 1 105 ? -10.939 2.364 -0.717 1.00 15.70 87 THR A O 1
ATOM 663 N N . TYR A 1 106 ? -9.517 3.516 0.632 1.00 16.05 88 TYR A N 1
ATOM 664 C CA . TYR A 1 106 ? -8.843 4.140 -0.494 1.00 14.72 88 TYR A CA 1
ATOM 665 C C . TYR A 1 106 ? -7.317 4.109 -0.266 1.00 15.61 88 TYR A C 1
ATOM 666 O O . TYR A 1 106 ? -6.816 3.654 0.802 1.00 15.64 88 TYR A O 1
ATOM 675 N N . ASP A 1 107 ? -6.582 4.536 -1.292 1.00 16.66 89 ASP A N 1
ATOM 676 C CA . ASP A 1 107 ? -5.136 4.554 -1.301 1.00 14.93 89 ASP A CA 1
ATOM 677 C C . ASP A 1 107 ? -4.781 6.032 -1.258 1.00 16.16 89 ASP A C 1
ATOM 678 O O . ASP A 1 107 ? -5.140 6.732 -2.161 1.00 16.44 89 ASP A O 1
ATOM 683 N N . ILE A 1 108 ? -4.061 6.494 -0.237 1.00 16.08 90 ILE A N 1
ATOM 684 C CA . ILE A 1 108 ? -3.718 7.955 -0.156 1.00 17.01 90 ILE A CA 1
ATOM 685 C C . ILE A 1 108 ? -2.940 8.536 -1.365 1.00 16.64 90 ILE A C 1
ATOM 686 O O . ILE A 1 108 ? -2.973 9.778 -1.659 1.00 16.55 90 ILE A O 1
ATOM 691 N N . THR A 1 109 ? -2.254 7.639 -2.073 1.00 16.78 91 THR A N 1
ATOM 692 C CA . THR A 1 109 ? -1.367 8.026 -3.209 1.00 16.35 91 THR A CA 1
ATOM 693 C C . THR A 1 109 ? -2.116 8.000 -4.506 1.00 16.65 91 THR A C 1
ATOM 694 O O . THR A 1 109 ? -1.533 8.309 -5.533 1.00 19.73 91 THR A O 1
ATOM 698 N N . CYS A 1 110 ? -3.425 7.702 -4.493 1.00 17.20 92 CYS A N 1
ATOM 699 C CA . CYS A 1 110 ? -4.259 7.660 -5.708 1.00 17.44 92 CYS A CA 1
ATOM 700 C C . CYS A 1 110 ? -5.541 8.503 -5.576 1.00 17.98 92 CYS A C 1
ATOM 701 O O . CYS A 1 110 ? -6.499 8.111 -4.877 1.00 20.84 92 CYS A O 1
ATOM 704 N N . GLU A 1 111 ? -5.576 9.668 -6.207 1.00 17.83 93 GLU A N 1
ATOM 705 C CA . GLU A 1 111 ? -6.691 10.545 -5.990 1.00 20.15 93 GLU A CA 1
ATOM 706 C C . GLU A 1 111 ? -8.001 9.947 -6.428 1.00 19.11 93 GLU A C 1
ATOM 707 O O . GLU A 1 111 ? -8.988 10.187 -5.783 1.00 19.96 93 GLU A O 1
ATOM 713 N N . GLU A 1 112 ? -8.019 9.264 -7.587 1.00 19.71 94 GLU A N 1
ATOM 714 C CA . GLU A 1 112 ? -9.213 8.590 -8.099 1.00 20.45 94 GLU A CA 1
ATOM 715 C C . GLU A 1 112 ? -9.834 7.606 -7.075 1.00 20.14 94 GLU A C 1
ATOM 716 O O . GLU A 1 112 ? -11.017 7.557 -6.959 1.00 19.96 94 GLU A O 1
ATOM 722 N N . SER A 1 113 ? -9.034 6.839 -6.321 1.00 19.01 95 SER A N 1
ATOM 723 C CA . SER A 1 113 ? -9.621 5.901 -5.333 1.00 17.66 95 SER A CA 1
ATOM 724 C C . SER A 1 113 ? -10.419 6.669 -4.270 1.00 16.80 95 SER A C 1
ATOM 725 O O . SER A 1 113 ? -11.467 6.178 -3.788 1.00 15.13 95 SER A O 1
ATOM 728 N N . PHE A 1 114 ? -9.941 7.879 -3.940 1.00 16.05 96 PHE A N 1
ATOM 729 C CA . PHE A 1 114 ? -10.668 8.830 -3.082 1.00 17.45 96 PHE A CA 1
ATOM 730 C C . PHE A 1 114 ? -11.929 9.423 -3.747 1.00 18.57 96 PHE A C 1
ATOM 731 O O . PHE A 1 114 ? -12.994 9.522 -3.095 1.00 19.57 96 PHE A O 1
ATOM 739 N N . ARG A 1 115 ? -11.763 9.895 -4.986 1.00 18.98 97 ARG A N 1
ATOM 740 C CA . ARG A 1 115 ? -12.822 10.586 -5.742 1.00 21.40 97 ARG A CA 1
ATOM 741 C C . ARG A 1 115 ? -14.027 9.664 -6.001 1.00 20.23 97 ARG A C 1
ATOM 742 O O . ARG A 1 115 ? -15.185 10.147 -6.002 1.00 19.25 97 ARG A O 1
ATOM 750 N N . CYS A 1 116 ? -13.733 8.349 -6.134 1.00 18.54 98 CYS A N 1
ATOM 751 C CA . CYS A 1 116 ? -14.716 7.229 -6.167 1.00 21.09 98 CYS A CA 1
ATOM 752 C C . CYS A 1 116 ? -15.569 7.089 -4.918 1.00 18.60 98 CYS A C 1
ATOM 753 O O . CYS A 1 116 ? -16.628 6.465 -4.986 1.00 20.00 98 CYS A O 1
ATOM 756 N N . LEU A 1 117 ? -15.122 7.613 -3.784 1.00 18.09 99 LEU A N 1
ATOM 757 C CA . LEU A 1 117 ? -15.843 7.250 -2.533 1.00 16.92 99 LEU A CA 1
ATOM 758 C C . LEU A 1 117 ? -17.341 7.520 -2.477 1.00 19.32 99 LEU A C 1
ATOM 759 O O . LEU A 1 117 ? -18.074 6.687 -1.908 1.00 20.72 99 LEU A O 1
ATOM 764 N N . PRO A 1 118 ? -17.803 8.705 -2.960 1.00 19.62 100 PRO A N 1
ATOM 765 C CA . PRO A 1 118 ? -19.296 8.967 -3.026 1.00 20.64 100 PRO A CA 1
ATOM 766 C C . PRO A 1 118 ? -20.072 7.854 -3.699 1.00 21.89 100 PRO A C 1
ATOM 767 O O . PRO A 1 118 ? -21.115 7.441 -3.204 1.00 21.88 100 PRO A O 1
ATOM 771 N N . GLU A 1 119 ? -19.529 7.336 -4.805 1.00 22.54 101 GLU A N 1
ATOM 772 C CA . GLU A 1 119 ? -20.119 6.215 -5.520 1.00 23.00 101 GLU A CA 1
ATOM 773 C C . GLU A 1 119 ? -20.226 4.927 -4.695 1.00 22.13 101 GLU A C 1
ATOM 774 O O . GLU A 1 119 ? -21.218 4.233 -4.776 1.00 22.37 101 GLU A O 1
ATOM 780 N N . TRP A 1 120 ? -19.232 4.662 -3.858 1.00 20.79 102 TRP A N 1
ATOM 781 C CA . TRP A 1 120 ? -19.216 3.511 -2.969 1.00 20.17 102 TRP A CA 1
ATOM 782 C C . TRP A 1 120 ? -20.242 3.679 -1.891 1.00 20.88 102 TRP A C 1
ATOM 783 O O . TRP A 1 120 ? -20.894 2.712 -1.510 1.00 20.11 102 TRP A O 1
ATOM 794 N N . LEU A 1 121 ? -20.345 4.889 -1.344 1.00 21.42 103 LEU A N 1
ATOM 795 C CA . LEU A 1 121 ? -21.316 5.094 -0.335 1.00 22.40 103 LEU A CA 1
ATOM 796 C C . LEU A 1 121 ? -22.744 4.921 -0.857 1.00 23.71 103 LEU A C 1
ATOM 797 O O . LEU A 1 121 ? -23.619 4.445 -0.119 1.00 23.76 103 LEU A O 1
ATOM 802 N N . ARG A 1 122 ? -22.971 5.323 -2.104 1.00 24.20 104 ARG A N 1
ATOM 803 C CA . ARG A 1 122 ? -24.224 5.109 -2.812 1.00 26.00 104 ARG A CA 1
ATOM 804 C C . ARG A 1 122 ? -24.587 3.581 -2.908 1.00 26.76 104 ARG A C 1
ATOM 805 O O . ARG A 1 122 ? -25.714 3.149 -2.582 1.00 26.93 104 ARG A O 1
ATOM 813 N N . GLU A 1 123 ? -23.621 2.784 -3.359 1.00 26.39 105 GLU A N 1
ATOM 814 C CA . GLU A 1 123 ? -23.721 1.327 -3.381 1.00 28.21 105 GLU A CA 1
ATOM 815 C C . GLU A 1 123 ? -24.111 0.767 -2.026 1.00 26.91 105 GLU A C 1
ATOM 816 O O . GLU A 1 123 ? -25.022 -0.100 -1.912 1.00 24.45 105 GLU A O 1
ATOM 822 N N . ILE A 1 124 ? -23.376 1.213 -1.004 1.00 26.28 106 ILE A N 1
ATOM 823 C CA . ILE A 1 124 ? -23.567 0.719 0.357 1.00 26.27 106 ILE A CA 1
ATOM 824 C C . ILE A 1 124 ? -24.956 1.030 0.838 1.00 29.22 106 ILE A C 1
ATOM 825 O O . ILE A 1 124 ? -25.565 0.197 1.514 1.00 28.15 106 ILE A O 1
ATOM 830 N N . GLU A 1 125 ? -25.417 2.267 0.560 1.00 30.74 107 GLU A N 1
ATOM 831 C CA . GLU A 1 125 ? -26.821 2.619 0.725 1.00 34.49 107 GLU A CA 1
ATOM 832 C C . GLU A 1 125 ? -27.843 1.646 0.072 1.00 35.04 107 GLU A C 1
ATOM 833 O O . GLU A 1 125 ? -28.815 1.286 0.722 1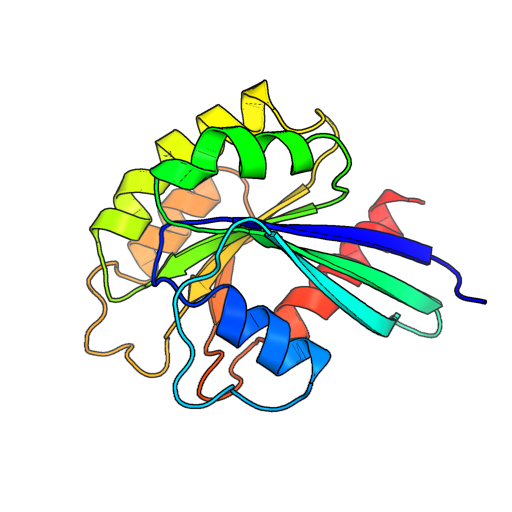.00 35.37 107 GLU A O 1
ATOM 839 N N . GLN A 1 126 ? -27.651 1.199 -1.177 1.00 36.44 108 GLN A N 1
ATOM 840 C CA . GLN A 1 126 ? -28.644 0.254 -1.727 1.00 37.75 108 GLN A CA 1
ATOM 841 C C . GLN A 1 126 ? -28.476 -1.227 -1.317 1.00 38.00 108 GLN A C 1
ATOM 842 O O . GLN A 1 126 ? -29.469 -1.943 -1.107 1.00 38.08 108 GLN A O 1
ATOM 848 N N . TYR A 1 127 ? -27.239 -1.654 -1.134 1.00 37.30 109 TYR A N 1
ATOM 849 C CA . TYR A 1 127 ? -26.941 -3.062 -1.036 1.00 37.62 109 TYR A CA 1
ATOM 850 C C . TYR A 1 127 ? -26.611 -3.558 0.361 1.00 37.41 109 TYR A C 1
ATOM 851 O O . TYR A 1 127 ? -26.756 -4.759 0.615 1.00 37.47 109 TYR A O 1
ATOM 860 N N . ALA A 1 128 ? -26.120 -2.678 1.237 1.00 37.11 110 ALA A N 1
ATOM 861 C CA . ALA A 1 128 ? -25.850 -3.019 2.652 1.00 37.87 110 ALA A CA 1
ATOM 862 C C . ALA A 1 128 ? -27.088 -2.848 3.501 1.00 39.02 110 ALA A C 1
ATOM 863 O O . ALA A 1 128 ? -28.011 -2.112 3.123 1.00 38.51 110 ALA A O 1
ATOM 865 N N . SER A 1 129 ? -27.081 -3.484 4.676 1.00 39.36 111 SER A N 1
ATOM 866 C CA . SER A 1 129 ? -28.195 -3.369 5.618 1.00 41.28 111 SER A CA 1
ATOM 867 C C . SER A 1 129 ? -28.246 -1.963 6.218 1.00 41.77 111 SER A C 1
ATOM 868 O O . SER A 1 129 ? -27.230 -1.290 6.315 1.00 41.36 111 SER A O 1
ATOM 871 N N . ASN A 1 130 ? -29.420 -1.518 6.644 1.00 43.21 112 ASN A N 1
ATOM 872 C CA . ASN A 1 130 ? -29.489 -0.177 7.251 1.00 43.92 112 ASN A CA 1
ATOM 873 C C . ASN A 1 130 ? -28.949 -0.094 8.688 1.00 42.88 112 ASN A C 1
ATOM 874 O O . ASN A 1 130 ? -28.916 0.978 9.261 1.00 43.84 112 ASN A O 1
ATOM 879 N N . LYS A 1 131 ? -28.472 -1.207 9.243 1.00 41.85 113 LYS A N 1
ATOM 880 C CA . LYS A 1 131 ? -27.757 -1.190 10.532 1.00 40.86 113 LYS A CA 1
ATOM 881 C C . LYS A 1 131 ? -26.216 -1.324 10.377 1.00 39.95 113 LYS A C 1
ATOM 882 O O . LYS A 1 131 ? -25.462 -1.341 11.362 1.00 40.45 113 LYS A O 1
ATOM 888 N N . VAL A 1 132 ? -25.748 -1.404 9.137 1.00 38.16 114 VAL A N 1
ATOM 889 C CA . VAL A 1 132 ? -24.296 -1.517 8.841 1.00 35.34 114 VAL A CA 1
ATOM 890 C C . VAL A 1 132 ? -23.493 -0.312 9.404 1.00 34.14 114 VAL A C 1
ATOM 891 O O . VAL A 1 132 ? -23.952 0.835 9.359 1.00 34.31 114 VAL A O 1
ATOM 895 N N . ILE A 1 133 ? -22.338 -0.599 9.979 1.00 30.62 115 ILE A N 1
ATOM 896 C CA . ILE A 1 133 ? -21.380 0.408 10.391 1.00 29.14 115 ILE A CA 1
ATOM 897 C C . ILE A 1 133 ? -20.340 0.465 9.266 1.00 27.98 115 ILE A C 1
ATOM 898 O O . ILE A 1 133 ? -19.937 -0.598 8.773 1.00 25.68 115 ILE A O 1
ATOM 903 N N . THR A 1 134 ? -19.987 1.680 8.824 1.00 25.93 116 THR A N 1
ATOM 904 C CA . THR A 1 134 ? -18.944 1.884 7.795 1.00 24.25 116 THR A CA 1
ATOM 905 C C . THR A 1 134 ? -17.814 2.723 8.351 1.00 22.69 116 THR A C 1
ATOM 906 O O . THR A 1 134 ? -18.028 3.859 8.849 1.00 23.01 116 THR A O 1
ATOM 910 N N . VAL A 1 135 ? -16.595 2.189 8.268 1.00 20.93 117 VAL A N 1
ATOM 911 C CA . VAL A 1 135 ? -15.413 2.995 8.582 1.00 18.35 117 VAL A CA 1
ATOM 912 C C . VAL A 1 135 ? -14.595 3.336 7.314 1.00 18.56 117 VAL A C 1
ATOM 913 O O . VAL A 1 135 ? -14.678 2.621 6.337 1.00 17.55 117 VAL A O 1
ATOM 917 N N . LEU A 1 136 ? -13.858 4.459 7.324 1.00 17.46 118 LEU A N 1
ATOM 918 C CA . LEU A 1 136 ? -13.046 4.795 6.140 1.00 17.70 118 LEU A CA 1
ATOM 919 C C . LEU A 1 136 ? -11.597 4.585 6.482 1.00 17.03 118 LEU A C 1
ATOM 920 O O . LEU A 1 136 ? -11.149 5.020 7.536 1.00 16.02 118 LEU A O 1
ATOM 925 N N . VAL A 1 137 ? -10.866 3.918 5.590 1.00 17.57 119 VAL A N 1
ATOM 926 C CA . VAL A 1 137 ? -9.446 3.721 5.777 1.00 15.89 119 VAL A CA 1
ATOM 927 C C . VAL A 1 137 ? -8.684 4.315 4.564 1.00 16.31 119 VAL A C 1
ATOM 928 O O . VAL A 1 137 ? -8.954 3.993 3.376 1.00 14.47 119 VAL A O 1
ATOM 932 N N . GLY A 1 138 ? -7.770 5.233 4.893 1.00 14.87 120 GLY A N 1
ATOM 933 C CA . GLY A 1 138 ? -6.783 5.629 4.009 1.00 15.12 120 GLY A CA 1
ATOM 934 C C . GLY A 1 138 ? -5.514 4.822 4.166 1.00 14.37 120 GLY A C 1
ATOM 935 O O . GLY A 1 138 ? -4.766 5.020 5.133 1.00 14.68 120 GLY A O 1
ATOM 936 N N . ASN A 1 139 ? -5.236 3.969 3.187 1.00 12.76 121 ASN A N 1
ATOM 937 C CA . ASN A 1 139 ? -4.083 3.059 3.201 1.00 14.50 121 ASN A CA 1
ATOM 938 C C . ASN A 1 139 ? -2.829 3.589 2.479 1.00 14.92 121 ASN A C 1
ATOM 939 O O . ASN A 1 139 ? -2.907 4.530 1.672 1.00 14.81 121 ASN A O 1
ATOM 944 N N . LYS A 1 140 ? -1.697 2.977 2.853 1.00 17.10 122 LYS A N 1
ATOM 945 C CA . LYS A 1 140 ? -0.330 3.243 2.335 1.00 16.71 122 LYS A CA 1
ATOM 946 C C . LYS A 1 140 ? 0.277 4.545 2.921 1.00 18.34 122 LYS A C 1
ATOM 947 O O . LYS A 1 140 ? 0.985 5.266 2.194 1.00 19.30 122 LYS A O 1
ATOM 953 N N . ILE A 1 141 ? 0.062 4.814 4.217 1.00 18.20 123 ILE A N 1
ATOM 954 C CA . ILE A 1 141 ? 0.714 6.019 4.795 1.00 21.42 123 ILE A CA 1
ATOM 955 C C . ILE A 1 141 ? 2.264 5.967 4.854 1.00 21.53 123 ILE A C 1
ATOM 956 O O . ILE A 1 141 ? 2.883 6.989 5.157 1.00 22.37 123 ILE A O 1
ATOM 961 N N . ASP A 1 142 ? 2.876 4.780 4.711 1.00 21.18 124 ASP A N 1
ATOM 962 C CA . ASP A 1 142 ? 4.339 4.693 4.584 1.00 20.40 124 ASP A CA 1
ATOM 963 C C . ASP A 1 142 ? 4.785 5.512 3.328 1.00 21.43 124 ASP A C 1
ATOM 964 O O . ASP A 1 142 ? 5.949 5.871 3.179 1.00 20.94 124 ASP A O 1
ATOM 969 N N . LEU A 1 143 ? 3.847 5.782 2.413 1.00 20.08 125 LEU A N 1
ATOM 970 C CA . LEU A 1 143 ? 4.095 6.600 1.206 1.00 19.09 125 LEU A CA 1
ATOM 971 C C . LEU A 1 143 ? 3.468 7.989 1.306 1.00 18.84 125 LEU A C 1
ATOM 972 O O . LEU A 1 143 ? 3.183 8.587 0.293 1.00 17.05 125 LEU A O 1
ATOM 977 N N . ALA A 1 144 ? 3.255 8.445 2.540 1.00 19.28 126 ALA A N 1
ATOM 978 C CA . ALA A 1 144 ? 2.827 9.798 2.909 1.00 21.56 126 ALA A CA 1
ATOM 979 C C . ALA A 1 144 ? 3.313 10.955 2.055 1.00 21.68 126 ALA A C 1
ATOM 980 O O . ALA A 1 144 ? 2.554 11.890 1.863 1.00 22.41 126 ALA A O 1
ATOM 982 N N . GLU A 1 145 ? 4.567 10.951 1.612 1.00 21.51 127 GLU A N 1
ATOM 983 C CA . GLU A 1 145 ? 5.122 12.094 0.910 1.00 22.03 127 GLU A CA 1
ATOM 984 C C . GLU A 1 145 ? 4.674 12.059 -0.589 1.00 21.95 127 GLU A C 1
ATOM 985 O O . GLU A 1 145 ? 4.724 13.066 -1.299 1.00 21.89 127 GLU A O 1
ATOM 991 N N . ARG A 1 146 ? 4.190 10.903 -1.031 1.00 20.64 128 ARG A N 1
ATOM 992 C CA . ARG A 1 146 ? 3.553 10.749 -2.367 1.00 19.58 128 ARG A CA 1
ATOM 993 C C . ARG A 1 146 ? 2.024 10.711 -2.342 1.00 18.29 128 ARG A C 1
ATOM 994 O O . ARG A 1 146 ? 1.382 10.337 -3.329 1.00 15.51 128 ARG A O 1
ATOM 1002 N N . ARG A 1 147 ? 1.437 11.076 -1.207 1.00 17.46 129 ARG A N 1
ATOM 1003 C CA . ARG A 1 147 ? -0.028 11.214 -1.185 1.00 19.23 129 ARG A CA 1
ATOM 1004 C C . ARG A 1 147 ? -0.523 12.288 -2.146 1.00 19.02 129 ARG A C 1
ATOM 1005 O O . ARG A 1 147 ? 0.097 13.333 -2.312 1.00 20.84 129 ARG A O 1
ATOM 1013 N N . GLU A 1 148 ? -1.678 12.026 -2.734 1.00 18.69 130 GLU A N 1
ATOM 1014 C CA . GLU A 1 148 ? -2.408 12.954 -3.614 1.00 17.89 130 GLU A CA 1
ATOM 1015 C C . GLU A 1 148 ? -3.717 13.476 -2.963 1.00 17.91 130 GLU A C 1
ATOM 1016 O O . GLU A 1 148 ? -4.389 14.397 -3.468 1.00 18.24 130 GLU A O 1
ATOM 1022 N N . VAL A 1 149 ? -4.075 12.884 -1.842 1.00 16.80 131 VAL A N 1
ATOM 1023 C CA . VAL A 1 149 ? -5.170 13.422 -1.025 1.00 16.50 131 VAL A CA 1
ATOM 1024 C C . VAL A 1 149 ? -4.586 13.795 0.327 1.00 16.60 131 VAL A C 1
ATOM 1025 O O . VAL A 1 149 ? -4.015 12.928 0.970 1.00 16.22 131 VAL A O 1
ATOM 1029 N N . SER A 1 150 ? -4.728 15.065 0.742 1.00 16.42 132 SER A N 1
ATOM 1030 C CA . SER A 1 150 ? -4.137 15.553 1.979 1.00 17.98 132 SER A CA 1
ATOM 1031 C C . SER A 1 150 ? -4.893 14.984 3.181 1.00 18.46 132 SER A C 1
ATOM 1032 O O . SER A 1 150 ? -6.098 14.625 3.017 1.00 18.64 132 SER A O 1
ATOM 1035 N N . GLN A 1 151 ? -4.240 14.985 4.359 1.00 17.99 133 GLN A N 1
ATOM 1036 C CA . GLN A 1 151 ? -4.846 14.470 5.576 1.00 21.45 133 GLN A CA 1
ATOM 1037 C C . GLN A 1 151 ? -6.077 15.275 5.788 1.00 19.75 133 GLN A C 1
ATOM 1038 O O . GLN A 1 151 ? -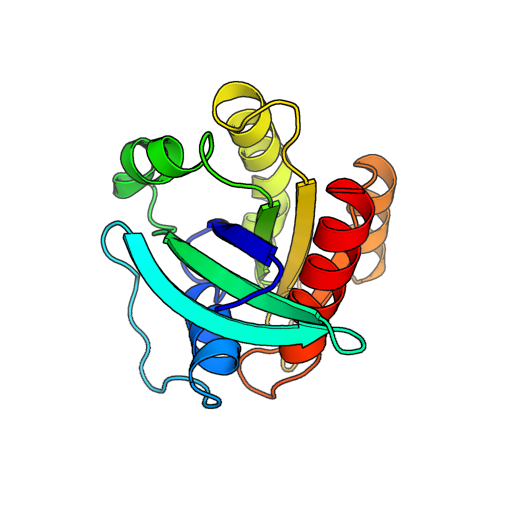7.134 14.715 6.045 1.00 17.56 133 GLN A O 1
ATOM 1044 N N . GLN A 1 152 ? -5.955 16.594 5.675 1.00 19.92 134 GLN A N 1
ATOM 1045 C CA . GLN A 1 152 ? -7.132 17.418 5.885 1.00 21.98 134 GLN A CA 1
ATOM 1046 C C . GLN A 1 152 ? -8.307 17.160 4.969 1.00 21.20 134 GLN A C 1
ATOM 1047 O O . GLN A 1 152 ? -9.392 17.180 5.466 1.00 20.68 134 GLN A O 1
ATOM 1053 N N . ARG A 1 153 ? -8.099 16.973 3.653 1.00 20.21 135 ARG A N 1
ATOM 1054 C CA . ARG A 1 153 ? -9.173 16.627 2.751 1.00 20.70 135 ARG A CA 1
ATOM 1055 C C . ARG A 1 153 ? -9.964 15.407 3.212 1.00 19.31 135 ARG A C 1
ATOM 1056 O O . ARG A 1 153 ? -11.204 15.376 3.150 1.00 19.99 135 ARG A O 1
ATOM 1064 N N . ALA A 1 154 ? -9.228 14.362 3.598 1.00 19.30 136 ALA A N 1
ATOM 1065 C CA . ALA A 1 154 ? -9.792 13.085 4.005 1.00 18.15 136 ALA A CA 1
ATOM 1066 C C . ALA A 1 154 ? -10.541 13.250 5.304 1.00 19.14 136 ALA A C 1
ATOM 1067 O O . ALA A 1 154 ? -11.574 12.651 5.477 1.00 17.49 136 ALA A O 1
ATOM 1069 N N . GLU A 1 155 ? -10.015 14.057 6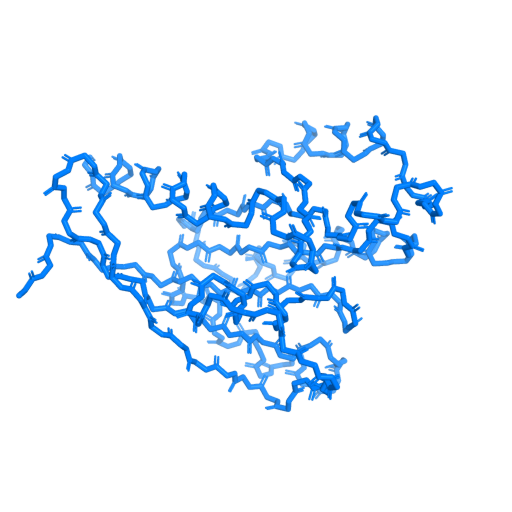.223 1.00 19.37 137 GLU A N 1
ATOM 1070 C CA . GLU A 1 155 ? -10.724 14.217 7.441 1.00 22.41 137 GLU A CA 1
ATOM 1071 C C . GLU A 1 155 ? -12.017 15.024 7.242 1.00 21.61 137 GLU A C 1
ATOM 1072 O O . GLU A 1 155 ? -12.972 14.790 7.958 1.00 21.46 137 GLU A O 1
ATOM 1078 N N . GLU A 1 156 ? -12.011 15.974 6.299 1.00 20.09 138 GLU A N 1
ATOM 1079 C CA . GLU A 1 156 ? -13.175 16.832 6.015 1.00 20.98 138 GLU A CA 1
ATOM 1080 C C . GLU A 1 156 ? -14.277 16.049 5.326 1.00 19.83 138 GLU A C 1
ATOM 1081 O O . GLU A 1 156 ? -15.433 16.222 5.642 1.00 18.98 138 GLU A O 1
ATOM 1087 N N . PHE A 1 157 ? -13.883 15.193 4.372 1.00 19.18 139 PHE A N 1
ATOM 1088 C CA . PHE A 1 157 ? -14.794 14.246 3.763 1.00 18.58 139 PHE A CA 1
ATOM 1089 C C . PHE A 1 157 ? -15.397 13.325 4.832 1.00 19.73 139 PHE A C 1
ATOM 1090 O O . PHE A 1 157 ? -16.594 13.122 4.863 1.00 20.32 139 PHE A O 1
ATOM 1098 N N . SER A 1 158 ? -14.581 12.768 5.725 1.00 19.87 140 SER A N 1
ATOM 1099 C CA . SER A 1 158 ? -15.190 11.899 6.636 1.00 21.92 140 SER A CA 1
ATOM 1100 C C . SER A 1 158 ? -15.993 12.520 7.740 1.00 21.29 140 SER A C 1
ATOM 1101 O O . SER A 1 158 ? -16.920 11.889 8.209 1.00 19.08 140 SER A O 1
ATOM 1104 N N . GLU A 1 159 ? -15.659 13.751 8.135 1.00 21.75 141 GLU A N 1
ATOM 1105 C CA . GLU A 1 159 ? -16.489 14.527 9.088 1.00 24.76 141 GLU A CA 1
ATOM 1106 C C . GLU A 1 159 ? -17.887 14.801 8.492 1.00 22.92 141 GLU A C 1
ATOM 1107 O O . GLU A 1 159 ? -18.885 14.609 9.173 1.00 21.73 141 GLU A O 1
ATOM 1113 N N . ALA A 1 160 ? -17.928 15.150 7.197 1.00 22.10 142 ALA A N 1
ATOM 1114 C CA . ALA A 1 160 ? -19.143 15.310 6.421 1.00 22.55 142 ALA A CA 1
ATOM 1115 C C . ALA A 1 160 ? -20.024 14.051 6.345 1.00 23.34 142 ALA A C 1
ATOM 1116 O O . ALA A 1 160 ? -21.256 14.161 6.264 1.00 22.48 142 ALA A O 1
ATOM 1118 N N . GLN A 1 161 ? -19.379 12.877 6.301 1.00 23.74 143 GLN A N 1
ATOM 1119 C CA . GLN A 1 161 ? -20.067 11.579 6.198 1.00 24.22 143 GLN A CA 1
ATOM 1120 C C . GLN A 1 161 ? -20.426 10.976 7.547 1.00 25.62 143 GLN A C 1
ATOM 1121 O O . GLN A 1 161 ? -21.102 9.934 7.626 1.00 26.88 143 GLN A O 1
ATOM 1127 N N . ASP A 1 162 ? -19.959 11.609 8.614 1.00 25.30 144 ASP A N 1
ATOM 1128 C CA . ASP A 1 162 ? -20.089 11.060 9.980 1.00 25.88 144 ASP A CA 1
ATOM 1129 C C . ASP A 1 162 ? -19.475 9.677 10.112 1.00 24.68 144 ASP A C 1
ATOM 1130 O O . ASP A 1 162 ? -20.043 8.724 10.697 1.00 23.98 144 ASP A O 1
ATOM 1135 N N . MET A 1 163 ? -18.263 9.593 9.589 1.00 22.74 145 MET A N 1
ATOM 1136 C CA . MET A 1 163 ? -17.620 8.326 9.425 1.00 22.37 145 MET A CA 1
ATOM 1137 C C . MET A 1 163 ? -16.280 8.379 10.140 1.00 20.89 145 MET A C 1
ATOM 1138 O O . MET A 1 163 ? -15.540 9.349 10.006 1.00 20.20 145 MET A O 1
ATOM 1143 N N . TYR A 1 164 ? -16.001 7.354 10.938 1.00 21.04 146 TYR A N 1
ATOM 1144 C CA . TYR A 1 164 ? -14.681 7.120 11.535 1.00 21.89 146 TYR A CA 1
ATOM 1145 C C . TYR A 1 164 ? -13.624 6.967 10.436 1.00 21.68 146 TYR A C 1
ATOM 1146 O O . TYR A 1 164 ? -13.857 6.262 9.466 1.00 20.44 146 TYR A O 1
ATOM 1155 N N . TYR A 1 165 ? -12.494 7.650 10.600 1.00 20.49 147 TYR A N 1
ATOM 1156 C CA . TYR A 1 165 ? -11.433 7.639 9.604 1.00 19.97 147 TYR A CA 1
ATOM 1157 C C . TYR A 1 165 ? -10.075 7.281 10.236 1.00 19.61 147 TYR A C 1
ATOM 1158 O O . TYR A 1 165 ? -9.755 7.774 11.281 1.00 18.87 147 TYR A O 1
ATOM 1167 N N . LEU A 1 166 ? -9.335 6.363 9.612 1.00 19.75 148 LEU A N 1
ATOM 1168 C CA . LEU A 1 166 ? -8.001 5.976 10.078 1.00 18.84 148 LEU A CA 1
ATOM 1169 C C . LEU A 1 166 ? -7.095 5.794 8.854 1.00 19.04 148 LEU A C 1
ATOM 1170 O O . LEU A 1 166 ? -7.573 5.378 7.766 1.00 18.36 148 LEU A O 1
ATOM 1175 N N . GLU A 1 167 ? -5.835 6.197 9.025 1.00 17.36 149 GLU A N 1
ATOM 1176 C CA . GLU A 1 167 ? -4.800 6.015 8.061 1.00 17.88 149 GLU A CA 1
ATOM 1177 C C . GLU A 1 167 ? -3.864 4.872 8.425 1.00 16.61 149 GLU A C 1
ATOM 1178 O O . GLU A 1 167 ? -3.295 4.790 9.570 1.00 16.69 149 GLU A O 1
ATOM 1184 N N . THR A 1 168 ? -3.767 3.946 7.489 1.00 14.98 150 THR A N 1
ATOM 1185 C CA . THR A 1 168 ? -3.080 2.697 7.746 1.00 15.76 150 THR A CA 1
ATOM 1186 C C . THR A 1 168 ? -1.881 2.496 6.867 1.00 16.05 150 THR A C 1
ATOM 1187 O O . THR A 1 168 ? -1.783 3.143 5.856 1.00 17.12 150 THR A O 1
ATOM 1191 N N . SER A 1 169 ? -0.999 1.567 7.275 1.00 17.46 151 SER A N 1
ATOM 1192 C CA . SER A 1 169 ? -0.013 0.913 6.384 1.00 16.96 151 SER A CA 1
ATOM 1193 C C . SER A 1 169 ? 0.019 -0.607 6.617 1.00 17.00 151 SER A C 1
ATOM 1194 O O . SER A 1 169 ? 0.585 -1.116 7.602 1.00 15.76 151 SER A O 1
ATOM 1197 N N . ALA A 1 170 ? -0.558 -1.325 5.687 1.00 17.98 152 ALA A N 1
ATOM 1198 C CA . ALA A 1 170 ? -0.454 -2.813 5.651 1.00 18.19 152 ALA A CA 1
ATOM 1199 C C . ALA A 1 170 ? 1.052 -3.203 5.600 1.00 19.21 152 ALA A C 1
ATOM 1200 O O . ALA A 1 170 ? 1.491 -4.195 6.207 1.00 18.53 152 ALA A O 1
ATOM 1202 N N . LYS A 1 171 ? 1.821 -2.396 4.860 1.00 19.90 153 LYS A N 1
ATOM 1203 C CA . LYS A 1 171 ? 3.218 -2.671 4.559 1.00 22.64 153 LYS A CA 1
ATOM 1204 C C . LYS A 1 171 ? 4.038 -2.592 5.814 1.00 22.62 153 LYS A C 1
ATOM 1205 O O . LYS A 1 171 ? 4.692 -3.550 6.185 1.00 22.57 153 LYS A O 1
ATOM 1211 N N . GLU A 1 172 ? 3.980 -1.448 6.461 1.00 21.91 154 GLU A N 1
ATOM 1212 C CA . GLU A 1 172 ? 4.707 -1.218 7.680 1.00 22.61 154 GLU A CA 1
ATOM 1213 C C . GLU A 1 172 ? 3.952 -1.453 8.975 1.00 21.70 154 GLU A C 1
ATOM 1214 O O . GLU A 1 172 ? 4.543 -1.245 10.017 1.00 24.09 154 GLU A O 1
ATOM 1220 N N . SER A 1 173 ? 2.702 -1.947 8.924 1.00 20.86 155 SER A N 1
ATOM 1221 C CA . SER A 1 173 ? 1.809 -2.276 10.119 1.00 21.13 155 SER A CA 1
ATOM 1222 C C . SER A 1 173 ? 1.070 -1.131 10.806 1.00 21.19 155 SER A C 1
ATOM 1223 O O . SER A 1 173 ? 0.242 -1.344 11.710 1.00 20.82 155 SER A O 1
ATOM 1226 N N . ASP A 1 174 ? 1.404 0.105 10.447 1.00 20.71 156 ASP A N 1
ATOM 1227 C CA . ASP A 1 174 ? 0.767 1.291 11.088 1.00 21.05 156 ASP A CA 1
ATOM 1228 C C . ASP A 1 174 ? -0.740 1.160 11.094 1.00 19.73 156 ASP A C 1
ATOM 1229 O O . ASP A 1 174 ? -1.353 1.157 10.009 1.00 20.19 156 ASP A O 1
ATOM 1234 N N . ASN A 1 175 ? -1.307 1.057 12.317 1.00 21.03 157 ASN A N 1
ATOM 1235 C CA . ASN A 1 175 ? -2.758 1.086 12.626 1.00 21.55 157 ASN A CA 1
ATOM 1236 C C . ASN A 1 175 ? -3.581 -0.062 12.101 1.00 21.39 157 ASN A C 1
ATOM 1237 O O . ASN A 1 175 ? -4.800 0.028 12.147 1.00 21.58 157 ASN A O 1
ATOM 1242 N N . VAL A 1 176 ? -2.932 -1.156 11.655 1.00 21.91 158 VAL A N 1
ATOM 1243 C CA . VAL A 1 176 ? -3.660 -2.295 11.071 1.00 21.86 158 VAL A CA 1
ATOM 1244 C C . VAL A 1 176 ? -4.375 -3.048 12.180 1.00 23.78 158 VAL A C 1
ATOM 1245 O O . VAL A 1 176 ? -5.584 -3.305 12.049 1.00 21.36 158 VAL A O 1
ATOM 1249 N N . GLU A 1 177 ? -3.656 -3.34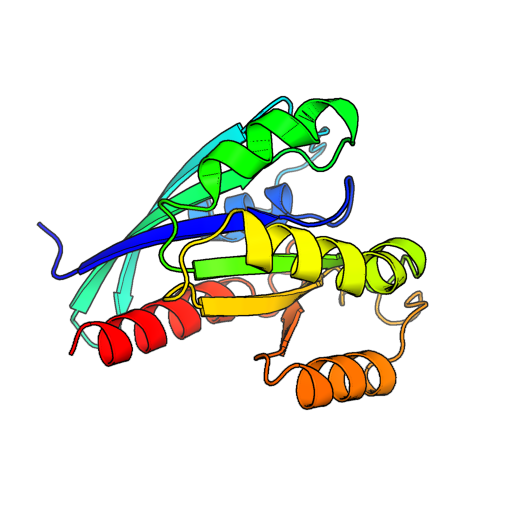9 13.283 1.00 24.13 159 GLU A N 1
ATOM 1250 C CA . GLU A 1 177 ? -4.310 -3.983 14.445 1.00 27.89 159 GLU A CA 1
ATOM 1251 C C . GLU A 1 177 ? -5.433 -3.096 15.030 1.00 26.99 159 GLU A C 1
ATOM 1252 O O . GLU A 1 177 ? -6.560 -3.526 15.203 1.00 28.45 159 GLU A O 1
ATOM 1258 N N . LYS A 1 178 ? -5.110 -1.841 15.288 1.00 26.83 160 LYS A N 1
ATOM 1259 C CA . LYS A 1 178 ? -6.074 -0.876 15.803 1.00 26.04 160 LYS A CA 1
ATOM 1260 C C . LYS A 1 178 ? -7.354 -0.801 14.998 1.00 24.79 160 LYS A C 1
ATOM 1261 O O . LYS A 1 178 ? -8.450 -0.739 15.579 1.00 24.90 160 LYS A O 1
ATOM 1267 N N . LEU A 1 179 ? -7.227 -0.793 13.671 1.00 23.21 161 LEU A N 1
ATOM 1268 C CA . LEU A 1 179 ? -8.386 -0.780 12.794 1.00 20.38 161 LEU A CA 1
ATOM 1269 C C . LEU A 1 179 ? -9.441 -1.826 13.233 1.00 20.52 161 LEU A C 1
ATOM 1270 O O . LEU A 1 179 ? -10.563 -1.498 13.509 1.00 19.92 161 LEU A O 1
ATOM 1275 N N . PHE A 1 180 ? -9.056 -3.100 13.274 1.00 22.41 162 PHE A N 1
ATOM 1276 C CA . PHE A 1 180 ? -10.021 -4.163 13.475 1.00 21.83 162 PHE A CA 1
ATOM 1277 C C . PHE A 1 180 ? -10.361 -4.271 14.956 1.00 23.35 162 PHE A C 1
ATOM 1278 O O . PHE A 1 180 ? -11.489 -4.621 15.277 1.00 24.04 162 PHE A O 1
ATOM 1286 N N . LEU A 1 181 ? -9.415 -3.988 15.850 1.00 24.99 163 LEU A N 1
ATOM 1287 C CA . LEU A 1 181 ? -9.725 -4.110 17.294 1.00 26.38 163 LEU A CA 1
ATOM 1288 C C . LEU A 1 181 ? -10.612 -2.996 17.786 1.00 26.81 163 LEU A C 1
ATOM 1289 O O . LEU A 1 181 ? -11.483 -3.208 18.626 1.00 26.88 163 LEU A O 1
ATOM 1294 N N . ASP A 1 182 ? -10.430 -1.789 17.258 1.00 27.45 164 ASP A N 1
ATOM 1295 C CA . ASP A 1 182 ? -11.371 -0.756 17.605 1.00 27.76 164 ASP A CA 1
ATOM 1296 C C . ASP A 1 182 ? -12.756 -0.989 16.990 1.00 27.73 164 ASP A C 1
ATOM 1297 O O . ASP A 1 182 ? -13.760 -0.582 17.570 1.00 26.46 164 ASP A O 1
ATOM 1302 N N . LEU A 1 183 ? -12.825 -1.611 15.809 1.00 26.72 165 LEU A N 1
ATOM 1303 C CA . LEU A 1 183 ? -14.121 -1.859 15.159 1.00 26.36 165 LEU A CA 1
ATOM 1304 C C . LEU A 1 183 ? -14.891 -2.962 15.914 1.00 26.07 165 LEU A C 1
ATOM 1305 O O . LEU A 1 183 ? -16.098 -2.880 16.055 1.00 25.74 165 LEU A O 1
ATOM 1310 N N . ALA A 1 184 ? -14.173 -3.990 16.364 1.00 27.06 166 ALA A N 1
ATOM 1311 C CA . ALA A 1 184 ? -14.704 -5.048 17.185 1.00 28.26 166 ALA A CA 1
ATOM 1312 C C . ALA A 1 184 ? -15.304 -4.495 18.465 1.00 30.07 166 ALA A C 1
ATOM 1313 O O . ALA A 1 184 ? -16.446 -4.865 18.815 1.00 28.99 166 ALA A O 1
ATOM 1315 N N . CYS A 1 185 ? -14.536 -3.641 19.152 1.00 32.34 167 CYS A N 1
ATOM 1316 C CA . CYS A 1 185 ? -14.984 -2.956 20.390 1.00 33.74 167 CYS A CA 1
ATOM 1317 C C . CYS A 1 185 ? -16.257 -2.159 20.189 1.00 34.36 167 CYS A C 1
ATOM 1318 O O . CYS A 1 185 ? -17.128 -2.143 21.080 1.00 35.48 167 CYS A O 1
ATOM 1321 N N . ARG A 1 186 ? -16.380 -1.507 19.027 1.00 34.03 168 ARG A N 1
ATOM 1322 C CA . ARG A 1 186 ? -17.553 -0.721 18.703 1.00 34.34 168 ARG A CA 1
ATOM 1323 C C . ARG A 1 186 ? -18.750 -1.591 18.272 1.00 33.57 168 ARG A C 1
ATOM 1324 O O . ARG A 1 186 ? -19.920 -1.195 18.425 1.00 33.44 168 ARG A O 1
ATOM 1332 N N . LEU A 1 187 ? -18.448 -2.777 17.739 1.00 31.76 169 LEU A N 1
ATOM 1333 C CA . LEU A 1 187 ? -19.466 -3.753 17.411 1.00 30.45 169 LEU A CA 1
ATOM 1334 C C . LEU A 1 187 ? -20.030 -4.390 18.660 1.00 31.17 169 LEU A C 1
ATOM 1335 O O . LEU A 1 187 ? -21.233 -4.640 18.706 1.00 31.35 169 LEU A O 1
ATOM 1340 N N . ILE A 1 188 ? -19.168 -4.658 19.644 1.00 31.96 170 ILE A N 1
ATOM 1341 C CA . ILE A 1 188 ? -19.577 -5.082 21.002 1.00 34.45 170 ILE A CA 1
ATOM 1342 C C . ILE A 1 188 ? -20.547 -4.083 21.619 1.00 36.85 170 ILE A C 1
ATOM 1343 O O . ILE A 1 188 ? -21.675 -4.453 21.964 1.00 37.89 170 ILE A O 1
ATOM 1348 N N . SER A 1 189 ? -20.117 -2.828 21.761 1.00 38.66 171 SER A N 1
ATOM 1349 C CA . SER A 1 189 ? -21.011 -1.788 22.270 1.00 41.58 171 SER A CA 1
ATOM 1350 C C . SER A 1 189 ? -22.390 -1.787 21.549 1.00 42.89 171 SER A C 1
ATOM 1351 O O . SER A 1 189 ? -23.430 -1.890 22.212 1.00 43.64 171 SER A O 1
ATOM 1354 N N . GLU A 1 190 ? -22.383 -1.729 20.210 1.00 43.91 172 GLU A N 1
ATOM 1355 C CA . GLU A 1 190 ? -23.584 -1.933 19.362 1.00 45.08 172 GLU A CA 1
ATOM 1356 C C . GLU A 1 190 ? -24.496 -3.144 19.642 1.00 45.67 172 GLU A C 1
ATOM 1357 O O . GLU A 1 190 ? -25.728 -3.052 19.492 1.00 45.43 172 GLU A O 1
ATOM 1363 N N . ALA A 1 191 ? -23.905 -4.286 19.982 1.00 45.98 173 ALA A N 1
ATOM 1364 C CA . ALA A 1 191 ? -24.700 -5.499 20.192 1.00 46.48 173 ALA A CA 1
ATOM 1365 C C . ALA A 1 191 ? -25.479 -5.382 21.517 1.00 46.98 173 ALA A C 1
ATOM 1366 O O . ALA A 1 191 ? -26.600 -5.923 21.616 1.00 46.50 173 ALA A O 1
ATOM 1368 N N . ARG A 1 192 ? -24.871 -4.658 22.482 1.00 47.05 174 ARG A N 1
ATOM 1369 C CA . ARG A 1 192 ? -25.439 -4.299 23.805 1.00 47.66 174 ARG A CA 1
ATOM 1370 C C . ARG A 1 192 ? -26.293 -3.028 23.738 1.00 48.13 174 ARG A C 1
ATOM 1371 O O . ARG A 1 192 ? -27.163 -2.900 22.869 1.00 48.83 174 ARG A O 1
#

Nearest PDB structures (foldseek):
  2ew1-assembly1_A  TM=1.006E+00  e=7.103E-36  Homo sapiens
  4i1o-assembly2_C  TM=9.759E-01  e=4.261E-24  Homo sapiens
  9ikq-assembly1_B  TM=9.805E-01  e=1.896E-23  Homo sapiens
  2bme-assembly2_B  TM=9.823E-01  e=3.319E-23  Homo sapiens
  1z0k-assembly2_C  TM=9.756E-01  e=9.555E-23  Homo sapiens

Sequence (171 aa):
DYDFLFKIVLIGNAGVGKTCLVRRFTQGLFPPGQGATIGVDFMIKTVEINGEKVKLQIWDTAGQERFRSITQSYYRSANALILTYDITCEESFRCLPEWLREIEQYASNKVITVLVGNKIDLAERREVSQQRAEEFSEAQDMYYLETSAKESDNVEKLFLDLACRLISEAR

GO terms:
  GO:0120281 autolysosome membrane (C, IDA)
  GO:0031985 Golgi cisterna (C, IDA)
  GO:0033106 cis-Golgi network membrane (C, IDA)
  GO:0000421 autophagosome membrane (C, IDA)
  GO:0005801 cis-Golgi network (C, IDA)
  GO:0005802 trans-Golgi network (C, IDA)
  GO:0003925 G protein activity (F, IDA)
  GO:0000139 Golgi membrane (C, EXP)
  GO:0005737 cytoplasm (C, EXP)
  GO:0003924 GTPase activity (F, EXP)
  GO:0007030 Golgi organization (P, IMP)
  GO:0005515 protein binding (F, IPI)
  GO:0005795 Golgi stack (C, TAS)
  GO:0003924 GTPase activity (F, TAS)
  GO:0000139 Golgi membrane (C, TAS)

Organism: Homo sapiens (NCBI:txid9606)

B-factor: mean 26.99, std 9.35, range [9.2, 61.94]

InterPro domains:
  IPR001806 Small GTPase [PF00071] (11-168)
  IPR001806 Small GTPase [PS51421] (1-197)
  IPR001806 Small GTPase [SM00174] (12-174)
  IPR005225 Small GTP-binding domain [TIGR00231] (10-163)
  IPR027417 P-loop containing nucleoside triphosphate hydrolase [G3DSA:3.40.50.300] (1-187)
  IPR027417 P-loop containing nucleoside triphosphate hydrolase [SSF52540] (4-173)
  IPR041820 Rab30 [cd04114] (3-171)
  IPR050227 Ras-related protein Rab [PTHR47977] (9-178)

CATH classification: 3.40.50.300

Solvent-accessible surface area: 8784 Å² total; per-residue (Å²): 184,95,84,30,52,12,69,0,1,0,0,0,25,56,62,2,16,11,17,15,0,0,82,52,5,26,102,52,135,62,8,120,87,66,48,70,18,111,14,37,68,94,27,72,55,70,11,118,13,142,51,44,99,0,46,0,31,0,41,0,2,1,7,58,145,147,29,54,85,84,1,22,61,69,0,152,56,6,54,0,0,0,0,0,0,8,0,28,50,48,87,2,16,143,29,0,60,100,4,20,113,15,12,130,150,102,13,38,156,177,32,41,28,9,0,0,0,3,56,38,43,60,44,180,170,51,97,0,60,108,128,86,0,88,104,36,2,147,80,80,140,20,98,33,16,23,0,0,2,108,102,53,61,56,4,77,87,1,0,54,54,7,0,51,168,5,10,68,110,69,190

Foldseek 3Di:
DFQEEFEEEEAFAWPQCLPLLVCCQQVVARDPPDDFDDAKDWGWDWDAQPNGTYIYIYIYGGNPPVNVVRSLQRAARGQEYEYEGEQLDVVRVVCVVVVVVSSVVRHHPNYAYAYEHEDCVCVVNGPQDPVNVVVVCVVVVHHYYYAYSHVGRCSNVVVNVVRVVVVVVVD